Protein AF-A0A941DRZ1-F1 (afdb_monomer)

Organism: NCBI:txid2828733

Sequence (95 aa):
KDVVFITSSYGLGETVVQGAVNPDEFYVHKPMLEQGKLPVIRRNIGSKLIKMEFTGEAKAGRSVKTVDVPVEMRNRYSLDDNEVVELAKYAVIIE

pLDDT: mean 95.16, std 5.3, range [70.88, 98.69]

Nearest PDB structures (foldseek):
  2ols-assembly1_A  TM=9.867E-01  e=2.664E-12  Neisseria meningitidis MC58
  5hv2-assembly1_A  TM=8.522E-01  e=1.640E-03  Listeria monocytogenes
  7vyx-assembly2_B  TM=7.412E-01  e=8.457E+00  Parasutterella muris
  6d24-assembly1_D  TM=2.369E-01  e=1.757E+00  Trypanosoma cruzi

Solvent-accessible surface area (backbone atoms only — not comparable to full-atom values): 5560 Å² total; per-residue (Å²): 135,59,60,46,80,48,75,42,58,59,60,50,63,62,42,56,78,70,63,76,35,50,43,25,39,37,35,30,36,44,72,38,48,76,70,72,50,90,24,74,78,46,78,49,85,22,65,30,55,50,26,33,44,76,48,97,43,93,42,93,95,46,34,55,46,80,43,76,46,58,71,83,54,30,80,44,73,78,64,55,72,67,58,53,52,51,53,45,52,53,50,64,74,72,107

Structure (mmCIF, N/CA/C/O backbone):
data_AF-A0A941DRZ1-F1
#
_entry.id   AF-A0A941DRZ1-F1
#
loop_
_atom_site.group_PDB
_atom_site.id
_atom_site.type_symbol
_atom_site.label_atom_id
_atom_site.label_alt_id
_atom_site.label_comp_id
_atom_site.label_asym_id
_atom_site.label_entity_id
_atom_site.label_seq_id
_atom_site.pdbx_PDB_ins_code
_atom_site.Cartn_x
_atom_site.Cartn_y
_atom_site.Cartn_z
_atom_site.occupancy
_atom_site.B_iso_or_equiv
_atom_site.auth_seq_id
_atom_site.auth_comp_id
_atom_site.auth_asym_id
_atom_site.auth_atom_id
_atom_site.pdbx_PDB_model_num
ATOM 1 N N . LYS A 1 1 ? -12.956 10.382 11.001 1.00 70.88 1 LYS A N 1
ATOM 2 C CA . LYS A 1 1 ? -11.826 10.803 11.865 1.00 70.88 1 LYS A CA 1
ATOM 3 C C . LYS A 1 1 ? -11.072 9.595 12.424 1.00 70.88 1 LYS A C 1
ATOM 5 O O . LYS A 1 1 ? -9.860 9.666 12.556 1.00 70.88 1 LYS A O 1
ATOM 10 N N . ASP A 1 2 ? -11.749 8.463 12.610 1.00 92.19 2 ASP A N 1
ATOM 11 C CA . ASP A 1 2 ? -11.198 7.283 13.296 1.00 92.19 2 ASP A CA 1
ATOM 12 C C . ASP A 1 2 ? -10.666 6.189 12.358 1.00 92.19 2 ASP A C 1
ATOM 14 O O . ASP A 1 2 ? -10.692 5.004 12.688 1.00 92.19 2 ASP A O 1
ATOM 18 N N . VAL A 1 3 ? -10.220 6.567 11.157 1.00 96.88 3 VAL A N 1
ATOM 19 C CA . VAL A 1 3 ? -9.755 5.617 10.139 1.00 96.88 3 VAL A CA 1
ATOM 20 C C . VAL A 1 3 ? -8.429 6.081 9.554 1.00 96.88 3 VAL A C 1
ATOM 22 O O . VAL A 1 3 ? -8.290 7.255 9.217 1.00 96.88 3 VAL A O 1
ATOM 25 N N . VAL A 1 4 ? -7.481 5.156 9.420 1.00 97.94 4 VAL A N 1
ATOM 26 C CA . VAL A 1 4 ? -6.287 5.310 8.582 1.00 97.94 4 VAL A CA 1
ATOM 27 C C . VAL A 1 4 ? -6.584 4.677 7.228 1.00 97.94 4 VAL A C 1
ATOM 29 O O . VAL A 1 4 ? -7.077 3.549 7.160 1.00 97.94 4 VAL A O 1
ATOM 32 N N . PHE A 1 5 ? -6.307 5.415 6.158 1.00 98.00 5 PHE A N 1
ATOM 33 C CA . PHE A 1 5 ? -6.426 4.936 4.788 1.00 98.00 5 PHE A CA 1
ATOM 34 C C . PHE A 1 5 ? -5.032 4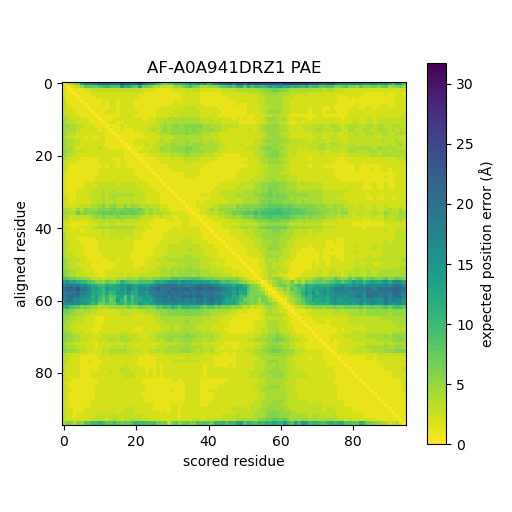.667 4.231 1.00 98.00 5 PHE A C 1
ATOM 36 O O . PHE A 1 5 ? -4.191 5.563 4.220 1.00 98.00 5 PHE A O 1
ATOM 43 N N . ILE A 1 6 ? -4.789 3.431 3.801 1.00 98.44 6 ILE A N 1
ATOM 44 C CA . ILE A 1 6 ? -3.510 2.998 3.241 1.00 98.44 6 ILE A CA 1
ATOM 45 C C . ILE A 1 6 ? -3.757 2.561 1.805 1.00 98.44 6 ILE A C 1
ATOM 47 O O . ILE A 1 6 ? -4.575 1.678 1.552 1.00 98.44 6 ILE A O 1
ATOM 51 N N . THR A 1 7 ? -3.021 3.163 0.876 1.00 98.25 7 THR A N 1
ATOM 52 C CA . THR A 1 7 ? -2.951 2.714 -0.514 1.00 98.25 7 THR A CA 1
ATOM 53 C C . THR A 1 7 ? -1.618 2.030 -0.768 1.00 98.25 7 THR A C 1
ATOM 55 O O . THR A 1 7 ? -0.583 2.566 -0.372 1.00 98.25 7 THR A O 1
ATOM 58 N N . SER A 1 8 ? -1.616 0.889 -1.454 1.00 98.38 8 SER A N 1
ATOM 59 C CA . SER A 1 8 ? -0.385 0.148 -1.747 1.00 98.38 8 SER A CA 1
ATOM 60 C C . SER A 1 8 ? -0.357 -0.410 -3.168 1.00 98.38 8 SER A C 1
ATOM 62 O O . SER A 1 8 ? -1.375 -0.782 -3.739 1.00 98.38 8 SER A O 1
ATOM 64 N N . SER A 1 9 ? 0.830 -0.458 -3.761 1.00 98.12 9 SER A N 1
ATOM 65 C CA . SER A 1 9 ? 1.083 -1.088 -5.056 1.00 98.12 9 SER A CA 1
ATOM 66 C C . SER A 1 9 ? 2.505 -1.649 -5.068 1.00 98.12 9 SER A C 1
ATOM 68 O O . SER A 1 9 ? 3.289 -1.402 -4.153 1.00 98.12 9 SER A O 1
ATOM 70 N N . TYR A 1 10 ? 2.853 -2.409 -6.102 1.00 98.00 10 TYR A N 1
ATOM 71 C CA . TYR A 1 10 ? 4.199 -2.952 -6.256 1.00 98.00 10 TYR A CA 1
ATOM 72 C C . TYR A 1 10 ? 5.182 -1.911 -6.807 1.00 98.00 10 TYR A C 1
ATOM 74 O O . TYR A 1 10 ? 4.833 -1.087 -7.652 1.00 98.00 10 TYR A O 1
ATOM 82 N N . GLY A 1 11 ? 6.450 -2.035 -6.411 1.00 96.69 11 GLY A N 1
ATOM 83 C CA . GLY A 1 11 ? 7.542 -1.197 -6.906 1.00 96.69 11 GLY A CA 1
ATOM 84 C C . GLY A 1 11 ? 7.673 0.132 -6.165 1.00 96.69 11 GLY A C 1
ATOM 85 O O . GLY A 1 11 ? 7.208 0.284 -5.038 1.00 96.69 11 GLY A O 1
ATOM 86 N N . LEU A 1 12 ? 8.355 1.090 -6.789 1.00 95.88 12 LEU A N 1
ATOM 87 C CA . LEU A 1 12 ? 8.582 2.406 -6.194 1.00 95.88 12 LEU A CA 1
ATOM 88 C C . LEU A 1 12 ? 7.276 3.215 -6.118 1.00 95.88 12 LEU A C 1
ATOM 90 O O . LEU A 1 12 ? 6.502 3.286 -7.080 1.00 95.88 12 LEU A O 1
ATOM 94 N N . GLY A 1 13 ? 7.064 3.868 -4.971 1.00 94.12 13 GLY A N 1
ATOM 95 C CA . GLY A 1 13 ? 5.820 4.571 -4.634 1.00 94.12 13 GLY A CA 1
ATOM 96 C C . GLY A 1 13 ? 5.506 5.804 -5.487 1.00 94.12 13 GLY A C 1
ATOM 97 O O . GLY A 1 13 ? 4.388 6.309 -5.430 1.00 94.12 13 GLY A O 1
ATOM 98 N N . GLU A 1 14 ? 6.444 6.267 -6.317 1.00 94.62 14 GLU A N 1
ATOM 99 C CA . GLU A 1 14 ? 6.242 7.402 -7.227 1.00 94.62 14 GLU A CA 1
ATOM 100 C C . GLU A 1 14 ? 5.021 7.201 -8.139 1.00 94.62 14 GLU A C 1
ATOM 102 O O .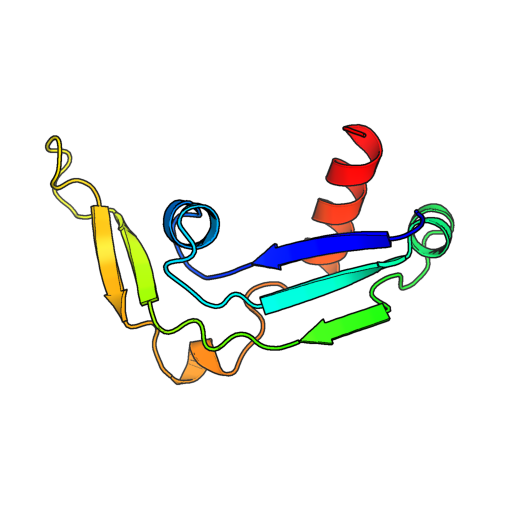 GLU A 1 14 ? 4.243 8.128 -8.347 1.00 94.62 14 GLU A O 1
ATOM 107 N N . THR A 1 15 ? 4.785 5.967 -8.595 1.00 93.62 15 THR A N 1
ATOM 108 C CA . THR A 1 15 ? 3.624 5.624 -9.435 1.00 93.62 15 THR A CA 1
ATOM 109 C C . THR A 1 15 ? 2.281 5.842 -8.733 1.00 93.62 15 THR A C 1
ATOM 111 O O . THR A 1 15 ? 1.310 6.229 -9.382 1.00 93.62 15 THR A O 1
ATOM 114 N N . VAL A 1 16 ? 2.221 5.633 -7.413 1.00 94.56 16 VAL A N 1
ATOM 115 C CA . VAL A 1 16 ? 1.026 5.891 -6.596 1.00 94.56 16 VAL A CA 1
ATOM 116 C C . VAL A 1 16 ? 0.854 7.394 -6.388 1.00 94.56 16 VAL A C 1
ATOM 118 O O . VAL A 1 16 ? -0.231 7.920 -6.612 1.00 94.56 16 VAL A O 1
ATOM 121 N N . VAL A 1 17 ? 1.933 8.104 -6.038 1.00 94.75 17 VAL A N 1
ATOM 122 C CA . VAL A 1 17 ? 1.914 9.560 -5.800 1.00 94.75 17 VAL A CA 1
ATOM 123 C C . VAL A 1 17 ? 1.503 10.339 -7.053 1.00 94.75 17 VAL A C 1
ATOM 125 O O . VAL A 1 17 ? 0.765 11.316 -6.960 1.00 94.75 17 VAL A O 1
ATOM 128 N N . GLN A 1 18 ? 1.940 9.892 -8.230 1.00 94.06 18 GLN A N 1
ATOM 129 C CA . GLN A 1 18 ? 1.578 10.492 -9.517 1.00 94.06 18 GLN A CA 1
ATOM 130 C C . GLN A 1 18 ? 0.185 10.077 -10.020 1.00 94.06 18 GLN A C 1
ATOM 132 O O . GLN A 1 18 ? -0.253 10.572 -11.056 1.00 94.06 18 GLN A O 1
ATOM 137 N N . GLY A 1 19 ? -0.507 9.155 -9.340 1.00 94.69 19 GLY A N 1
ATOM 138 C CA . GLY A 1 19 ? -1.789 8.611 -9.802 1.00 94.69 19 GLY A CA 1
ATOM 139 C C . GLY A 1 19 ? -1.681 7.767 -11.079 1.00 94.69 19 GLY A C 1
ATOM 140 O O . GLY A 1 19 ? -2.670 7.580 -11.783 1.00 94.69 19 GLY A O 1
ATOM 141 N N . ALA A 1 20 ? -0.486 7.263 -11.398 1.00 95.38 20 ALA A N 1
ATOM 142 C CA . ALA A 1 20 ? -0.220 6.474 -12.601 1.00 95.38 20 ALA A CA 1
ATOM 143 C C . ALA A 1 20 ? -0.665 5.006 -12.467 1.00 95.38 20 ALA A C 1
ATOM 145 O O . ALA A 1 20 ? -0.788 4.296 -13.464 1.00 95.38 20 ALA A O 1
ATOM 146 N N . VAL A 1 21 ? -0.904 4.538 -11.240 1.00 96.94 21 VAL A N 1
ATOM 147 C CA . VAL A 1 21 ? -1.380 3.184 -10.945 1.00 96.94 21 VAL A CA 1
ATOM 148 C C . VAL A 1 21 ? -2.618 3.241 -10.056 1.00 96.94 21 VAL A C 1
ATOM 150 O O . VAL A 1 21 ? -2.713 4.099 -9.186 1.00 96.94 21 VAL A O 1
ATOM 153 N N . ASN A 1 22 ? -3.552 2.309 -10.258 1.00 97.88 22 ASN A N 1
ATOM 154 C CA . ASN A 1 22 ? -4.678 2.087 -9.350 1.00 97.88 22 ASN A CA 1
ATOM 155 C C . ASN A 1 22 ? -4.265 1.062 -8.264 1.00 97.88 22 ASN A C 1
ATOM 157 O O . ASN A 1 22 ? -4.123 -0.124 -8.610 1.00 97.88 22 ASN A O 1
ATOM 161 N N . PRO A 1 23 ? -4.013 1.510 -7.015 1.00 98.38 23 PRO A N 1
ATOM 162 C CA . PRO A 1 23 ? -3.444 0.706 -5.937 1.00 98.38 23 PRO A CA 1
ATOM 163 C C . PRO A 1 23 ? -4.504 -0.121 -5.197 1.00 98.38 23 PRO A C 1
ATOM 165 O O . PRO A 1 23 ? -5.703 0.103 -5.334 1.00 98.38 23 PRO A O 1
ATOM 168 N N . ASP A 1 24 ? -4.049 -1.070 -4.384 1.00 98.62 24 ASP A N 1
ATOM 169 C CA . ASP A 1 24 ? -4.875 -1.657 -3.334 1.00 98.62 24 ASP A CA 1
ATOM 170 C C . ASP A 1 24 ? -5.213 -0.613 -2.276 1.00 98.62 24 ASP A C 1
ATOM 172 O O . ASP A 1 24 ? -4.421 0.286 -1.996 1.00 98.62 24 ASP A O 1
ATOM 176 N N . GLU A 1 25 ? -6.375 -0.776 -1.659 1.00 98.56 25 GLU A N 1
ATOM 177 C CA . GLU A 1 25 ? -6.911 0.135 -0.659 1.00 98.56 25 GLU A CA 1
ATOM 178 C C . GLU A 1 25 ? -7.245 -0.615 0.626 1.00 98.56 25 GLU A C 1
ATOM 180 O O . GLU A 1 25 ? -7.979 -1.606 0.610 1.00 98.56 25 GLU A O 1
ATOM 185 N N . PHE A 1 26 ? -6.775 -0.092 1.753 1.00 98.69 26 PHE A N 1
ATOM 186 C CA . PHE A 1 26 ? -7.017 -0.646 3.078 1.00 98.69 26 PHE A CA 1
ATOM 187 C C . PHE A 1 26 ? -7.528 0.441 4.016 1.00 98.69 26 PHE A C 1
ATOM 189 O O . PHE A 1 26 ? -6.984 1.544 4.076 1.00 98.69 26 PHE A O 1
ATOM 196 N N . TYR A 1 27 ? -8.565 0.111 4.781 1.00 98.38 27 TYR A N 1
ATOM 197 C CA . TYR A 1 27 ? -9.117 0.989 5.808 1.00 98.38 27 TYR A CA 1
ATOM 198 C C . TYR A 1 27 ? -8.915 0.349 7.176 1.00 98.38 27 TYR A C 1
ATOM 200 O O . TYR A 1 27 ? -9.383 -0.767 7.421 1.00 98.38 27 TYR A O 1
ATOM 208 N N . VAL A 1 28 ? -8.239 1.070 8.068 1.00 98.44 28 VAL A N 1
ATOM 209 C CA . VAL A 1 28 ? -7.895 0.604 9.414 1.00 98.44 28 VAL A CA 1
ATOM 210 C C . VAL A 1 28 ? -8.595 1.463 10.455 1.00 98.44 28 VAL A C 1
ATOM 212 O O . VAL A 1 28 ? -8.417 2.677 10.485 1.00 98.44 28 VAL A O 1
ATOM 215 N N . HIS A 1 29 ? -9.392 0.842 11.318 1.00 98.00 29 HIS A N 1
ATOM 216 C CA . HIS A 1 29 ? -10.135 1.516 12.376 1.00 98.00 29 HIS A CA 1
ATOM 217 C C . HIS A 1 29 ? -9.236 1.782 13.595 1.00 98.00 29 HIS A C 1
ATOM 219 O O . HIS A 1 29 ? -8.836 0.845 14.293 1.00 98.00 29 HIS A O 1
ATOM 225 N N . LYS A 1 30 ? -8.936 3.058 13.872 1.00 97.56 30 LYS A N 1
ATOM 226 C CA . LYS A 1 30 ? -7.986 3.481 14.921 1.00 97.56 30 LYS A CA 1
ATOM 227 C C . LYS A 1 30 ? -8.352 2.96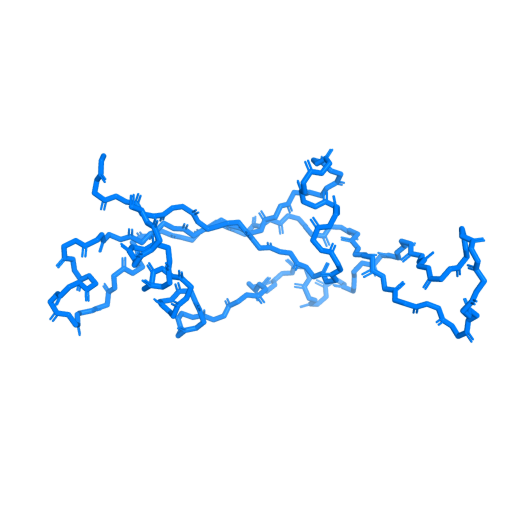8 16.328 1.00 97.56 30 LYS A C 1
ATOM 229 O O . LYS A 1 30 ? -7.488 2.368 16.961 1.00 97.56 30 LYS A O 1
ATOM 234 N N . PRO A 1 31 ? -9.616 3.040 16.799 1.00 96.88 31 PRO A N 1
ATOM 235 C CA . PRO A 1 31 ? -9.978 2.527 18.123 1.00 96.88 31 PRO A CA 1
ATOM 236 C C . PRO A 1 31 ? -9.743 1.020 18.291 1.00 96.88 31 PRO A C 1
ATOM 238 O O . PRO A 1 31 ? -9.409 0.554 19.376 1.00 96.88 31 PRO A O 1
ATOM 241 N N . MET A 1 32 ? -9.915 0.226 17.227 1.00 96.81 32 MET A N 1
ATOM 242 C CA . MET A 1 32 ? -9.614 -1.211 17.283 1.00 96.81 32 MET A CA 1
ATOM 243 C C . MET A 1 32 ? -8.109 -1.478 17.275 1.00 96.81 32 MET A C 1
ATOM 245 O O . MET A 1 32 ? -7.670 -2.437 17.908 1.00 96.81 32 MET A O 1
ATOM 249 N N . LEU A 1 33 ? -7.341 -0.629 16.587 1.00 96.69 33 LEU A N 1
ATOM 250 C CA . LEU A 1 33 ? -5.885 -0.698 16.547 1.00 96.69 33 LEU A CA 1
ATOM 251 C C . LEU A 1 33 ? -5.288 -0.439 17.937 1.00 96.69 33 LEU A C 1
ATOM 253 O O . LEU A 1 33 ? -4.462 -1.223 18.397 1.00 96.69 33 LEU A O 1
ATOM 257 N N . GLU A 1 34 ? -5.762 0.597 18.633 1.00 95.06 34 GLU A N 1
ATOM 258 C CA . GLU A 1 34 ? -5.354 0.935 20.008 1.00 95.06 34 GLU A CA 1
ATOM 259 C C . GLU A 1 34 ? -5.687 -0.175 21.012 1.00 95.06 34 GLU A C 1
ATOM 261 O O . GLU A 1 34 ? -4.924 -0.446 21.935 1.00 95.06 34 GLU A O 1
ATOM 266 N N . GLN A 1 35 ? -6.810 -0.867 20.806 1.00 96.00 35 GLN A N 1
ATOM 267 C CA . GLN A 1 35 ? -7.225 -2.006 21.630 1.00 96.00 35 GLN A CA 1
ATOM 268 C C . GLN A 1 35 ? -6.475 -3.308 21.300 1.00 96.00 35 GLN A C 1
ATOM 270 O O . GLN A 1 35 ? -6.786 -4.343 21.890 1.00 96.00 35 GLN A O 1
ATOM 275 N N . GLY A 1 36 ? -5.545 -3.297 20.336 1.00 92.62 36 GLY A N 1
ATOM 276 C CA . GLY A 1 36 ? -4.805 -4.488 19.908 1.00 92.62 36 GLY A CA 1
ATOM 277 C C . GLY A 1 36 ? -5.680 -5.566 19.253 1.00 92.62 36 GLY A C 1
ATOM 278 O O . GLY A 1 36 ? -5.331 -6.744 19.286 1.00 92.62 36 GLY A O 1
ATOM 279 N N . LYS A 1 37 ? -6.836 -5.186 18.695 1.00 94.81 37 LYS A N 1
ATOM 280 C CA . LYS A 1 37 ? -7.757 -6.086 17.978 1.00 94.81 37 LYS A CA 1
ATOM 281 C C . LYS A 1 37 ? -7.411 -6.136 16.487 1.00 94.81 37 LYS A C 1
ATOM 283 O O . LYS A 1 37 ? -6.482 -5.473 16.047 1.00 94.81 37 LYS A O 1
ATOM 288 N N . LEU A 1 38 ? -8.187 -6.893 15.704 1.00 94.44 38 LEU A N 1
ATOM 289 C CA . LEU A 1 38 ? -8.104 -6.942 14.237 1.00 94.44 38 LEU A CA 1
ATOM 290 C C . LEU A 1 38 ? -8.727 -5.671 13.627 1.00 94.44 38 LEU A C 1
ATOM 292 O O . LEU A 1 38 ? -9.953 -5.594 13.557 1.00 94.44 38 LEU A O 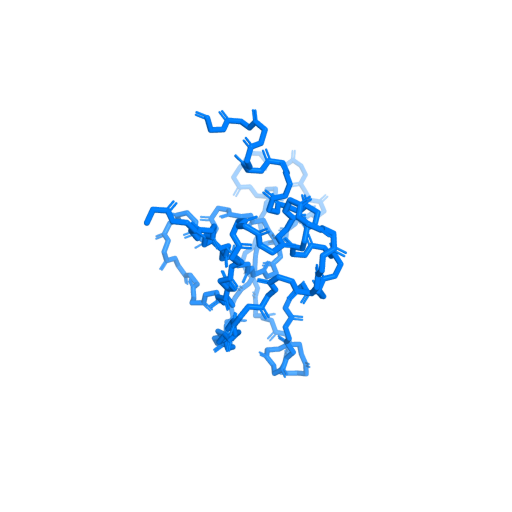1
ATOM 296 N N . PRO A 1 39 ? -7.948 -4.660 13.200 1.00 97.12 39 PRO A N 1
ATOM 297 C CA . PRO A 1 39 ? -8.488 -3.328 12.948 1.00 97.12 39 PRO A CA 1
ATOM 298 C C . PRO A 1 39 ? -8.728 -3.042 11.460 1.00 97.12 39 PRO A C 1
ATOM 300 O O . PRO A 1 39 ? -9.251 -1.981 11.125 1.00 97.12 39 PRO A O 1
ATOM 303 N N . VAL A 1 40 ? -8.362 -3.961 10.559 1.00 97.94 40 VAL A N 1
ATOM 304 C CA . VAL A 1 40 ? -8.586 -3.833 9.112 1.00 97.94 40 VAL A CA 1
ATOM 305 C C . VAL A 1 40 ? -10.058 -4.112 8.808 1.00 97.94 40 VAL A C 1
ATOM 307 O O . VAL A 1 40 ? -10.507 -5.257 8.834 1.00 97.94 40 VAL A O 1
ATOM 310 N N . ILE A 1 41 ? -10.816 -3.054 8.520 1.00 97.06 41 ILE A N 1
ATOM 311 C CA . ILE A 1 41 ? -12.277 -3.110 8.351 1.00 97.06 41 ILE A CA 1
ATOM 312 C C . ILE A 1 41 ? -12.716 -3.204 6.887 1.00 97.06 41 ILE A C 1
ATOM 314 O O . ILE A 1 41 ? -13.850 -3.592 6.611 1.00 97.06 41 ILE A O 1
ATOM 318 N N . ARG A 1 42 ? -11.839 -2.864 5.934 1.00 97.75 42 ARG A N 1
ATOM 319 C CA . ARG A 1 42 ? -12.112 -2.983 4.496 1.00 97.75 42 ARG A CA 1
ATOM 320 C C . ARG A 1 42 ? -10.824 -3.141 3.697 1.00 97.75 42 ARG A C 1
ATOM 322 O O . ARG A 1 42 ? -9.815 -2.524 4.034 1.00 97.75 42 ARG A O 1
ATOM 329 N N . ARG A 1 43 ? -10.909 -3.931 2.623 1.00 98.06 43 ARG A N 1
ATOM 330 C CA . ARG A 1 43 ? -9.872 -4.116 1.601 1.00 98.06 43 ARG A CA 1
AT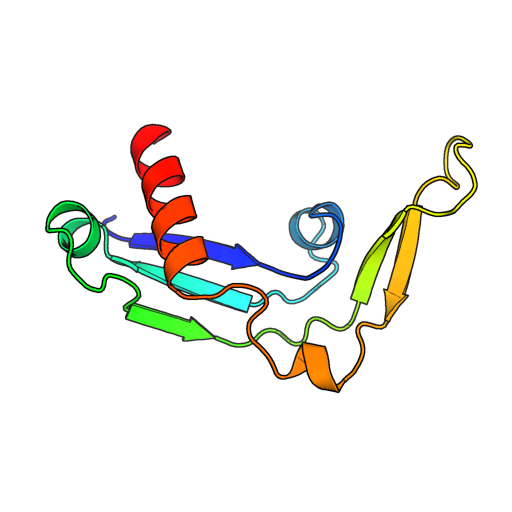OM 331 C C . ARG A 1 43 ? -10.524 -3.992 0.225 1.00 98.06 43 ARG A C 1
ATOM 333 O O . ARG A 1 43 ? -11.568 -4.609 0.015 1.00 98.06 43 ARG A O 1
ATOM 340 N N . ASN A 1 44 ? -9.935 -3.225 -0.685 1.00 98.19 44 ASN A N 1
ATOM 341 C CA . ASN A 1 44 ? -10.289 -3.258 -2.103 1.00 98.19 44 ASN A CA 1
ATOM 342 C C . ASN A 1 44 ? -9.032 -3.575 -2.909 1.00 98.19 44 ASN A C 1
ATOM 344 O O . ASN A 1 44 ? -7.963 -3.028 -2.641 1.00 98.19 44 ASN A O 1
ATOM 348 N N . ILE A 1 45 ? -9.169 -4.466 -3.889 1.00 97.88 45 ILE A N 1
ATOM 349 C CA . ILE A 1 45 ? -8.066 -4.821 -4.772 1.00 97.88 45 ILE A CA 1
ATOM 350 C C . ILE A 1 45 ? -7.965 -3.816 -5.924 1.00 97.88 45 ILE A C 1
ATOM 352 O O . ILE A 1 45 ? -8.933 -3.578 -6.649 1.00 97.88 45 ILE A O 1
ATOM 356 N N . GLY A 1 46 ? -6.787 -3.227 -6.091 1.00 97.75 46 GLY A N 1
ATOM 357 C CA . GLY A 1 46 ? -6.430 -2.375 -7.213 1.00 97.75 46 GLY A CA 1
ATOM 358 C C . GLY A 1 46 ? -5.930 -3.182 -8.401 1.00 97.75 46 GLY A C 1
ATOM 359 O O . GLY A 1 46 ? -5.379 -4.277 -8.255 1.00 97.75 46 GLY A O 1
ATOM 360 N N . SER A 1 47 ? -6.070 -2.614 -9.601 1.00 97.81 47 SER A N 1
ATOM 361 C CA . SER A 1 47 ? -5.624 -3.276 -10.838 1.00 97.81 47 SER A CA 1
ATOM 362 C C . SER A 1 47 ? -4.110 -3.517 -10.894 1.00 97.81 47 SER A C 1
ATOM 364 O O . SER A 1 47 ? -3.681 -4.472 -11.543 1.00 97.81 47 SER A O 1
ATOM 366 N N . LYS A 1 48 ? -3.313 -2.650 -10.241 1.00 97.94 48 LYS A N 1
ATOM 367 C CA . LYS A 1 48 ? -1.846 -2.737 -10.144 1.00 97.94 48 LYS A CA 1
ATOM 368 C C . LYS A 1 48 ? -1.176 -3.088 -11.479 1.00 97.94 48 LYS A C 1
ATOM 370 O O . LYS A 1 48 ? -0.357 -3.994 -11.533 1.00 97.94 48 LYS A O 1
ATOM 375 N N . LEU A 1 49 ? -1.567 -2.428 -12.575 1.00 97.81 49 LEU A N 1
ATOM 376 C CA . LEU A 1 49 ? -1.129 -2.817 -13.926 1.00 97.81 49 LEU A CA 1
ATOM 377 C C . LEU A 1 49 ? 0.381 -2.652 -14.129 1.00 97.81 49 LEU A C 1
ATOM 379 O O . LEU A 1 49 ? 1.008 -3.495 -14.767 1.00 97.81 49 LEU A O 1
ATOM 383 N N . IL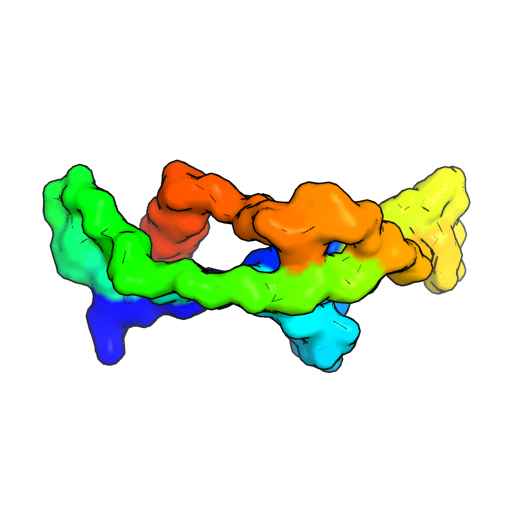E A 1 50 ? 0.955 -1.598 -13.549 1.00 98.00 50 ILE A N 1
ATOM 384 C CA . ILE A 1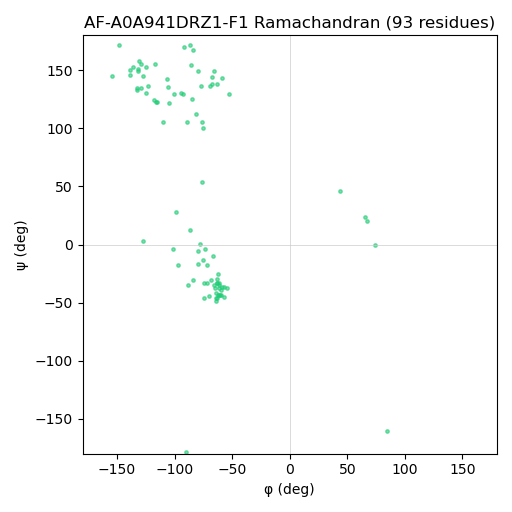 50 ? 2.359 -1.223 -13.706 1.00 98.00 50 ILE A CA 1
ATOM 385 C C . ILE A 1 50 ? 3.057 -1.099 -12.350 1.00 98.00 50 ILE A C 1
ATOM 387 O O . ILE A 1 50 ? 2.427 -0.780 -11.342 1.00 98.00 50 ILE A O 1
ATOM 391 N N . LYS A 1 51 ? 4.370 -1.325 -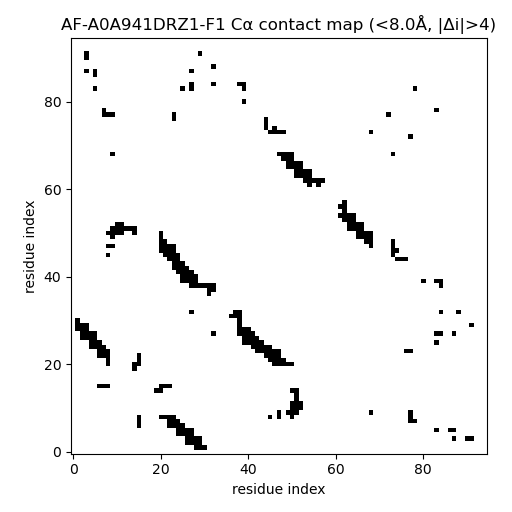12.344 1.00 97.38 51 LYS A N 1
ATOM 392 C CA . LYS A 1 51 ? 5.272 -1.056 -11.219 1.00 97.38 51 LYS A CA 1
ATOM 393 C C . LYS A 1 51 ? 6.546 -0.388 -11.717 1.00 97.38 51 LYS A C 1
ATOM 395 O O . LYS A 1 51 ? 6.964 -0.615 -12.851 1.00 97.38 51 LYS A O 1
ATOM 400 N N . MET A 1 52 ? 7.187 0.395 -10.859 1.00 96.38 52 MET A N 1
ATOM 401 C CA . MET A 1 52 ? 8.506 0.960 -11.137 1.00 96.38 52 MET A CA 1
ATOM 402 C C . MET A 1 52 ? 9.588 0.148 -10.417 1.00 96.38 52 MET A C 1
ATOM 404 O O . MET A 1 52 ? 9.469 -0.113 -9.220 1.00 96.38 52 MET A O 1
ATOM 408 N N . GLU A 1 53 ? 10.632 -0.256 -11.138 1.00 95.44 53 GLU A N 1
ATOM 409 C CA . GLU A 1 53 ? 11.765 -1.025 -10.611 1.00 95.44 53 GLU A CA 1
ATOM 410 C C . GLU A 1 53 ? 13.104 -0.389 -10.992 1.00 95.44 53 GLU A C 1
ATOM 412 O O . GLU A 1 53 ? 13.206 0.323 -11.996 1.00 95.44 53 GLU A O 1
ATOM 417 N N . PHE A 1 54 ? 14.139 -0.653 -10.193 1.00 93.50 54 PHE A N 1
ATOM 418 C CA . PHE A 1 54 ? 15.495 -0.227 -10.520 1.00 93.50 54 PHE A CA 1
ATOM 419 C C . PHE A 1 54 ? 16.020 -0.973 -11.748 1.00 93.50 54 PHE A C 1
ATOM 421 O O . PHE A 1 54 ? 15.748 -2.158 -11.952 1.00 93.50 54 PHE A O 1
ATOM 428 N N . THR A 1 55 ? 16.802 -0.279 -12.564 1.00 91.44 55 THR A N 1
ATOM 429 C CA . THR A 1 55 ? 17.564 -0.891 -13.653 1.00 91.44 55 THR A CA 1
ATOM 430 C C . THR A 1 55 ? 18.965 -1.277 -13.171 1.00 91.44 55 THR A C 1
ATOM 432 O O . THR A 1 55 ? 19.404 -0.884 -12.091 1.00 91.44 55 THR A O 1
ATOM 435 N N . GLY A 1 56 ? 19.703 -2.026 -13.996 1.00 87.12 56 GLY A N 1
ATOM 436 C CA . GLY A 1 56 ? 21.126 -2.289 -13.758 1.00 87.12 56 GLY A CA 1
ATOM 437 C C . GLY A 1 56 ? 22.043 -1.089 -14.041 1.00 87.12 56 GLY A C 1
ATOM 438 O O . GLY A 1 56 ? 23.247 -1.185 -13.824 1.00 87.12 56 GLY A O 1
ATOM 439 N N . GLU A 1 57 ? 21.510 0.033 -14.536 1.00 83.00 57 GLU A N 1
ATOM 440 C CA . GLU A 1 57 ? 22.288 1.218 -14.895 1.00 83.00 57 GLU A CA 1
ATOM 441 C C . GLU A 1 57 ? 22.009 2.366 -13.923 1.00 83.00 57 GLU A C 1
ATOM 443 O O . GLU A 1 57 ? 21.002 3.061 -14.025 1.00 83.00 57 GLU A O 1
ATOM 448 N N . ALA A 1 58 ? 22.953 2.652 -13.025 1.00 75.69 58 ALA A N 1
ATOM 449 C CA . ALA A 1 58 ? 22.893 3.817 -12.138 1.00 75.69 58 ALA A CA 1
ATOM 450 C C . ALA A 1 58 ? 23.255 5.130 -12.873 1.00 75.69 58 ALA A C 1
ATOM 452 O O . ALA A 1 58 ? 24.162 5.857 -12.474 1.00 75.69 58 ALA A O 1
ATOM 453 N N . LYS A 1 59 ? 22.571 5.427 -13.984 1.00 81.56 59 LYS A N 1
ATOM 454 C CA . LYS A 1 59 ? 22.695 6.688 -14.733 1.00 81.56 59 LYS A CA 1
ATOM 455 C C . LYS A 1 59 ? 21.457 7.553 -14.513 1.00 81.56 59 LYS A C 1
ATOM 457 O O . LYS A 1 59 ? 20.337 7.045 -14.477 1.00 81.56 59 LYS A O 1
ATOM 462 N N . ALA A 1 60 ? 21.656 8.867 -14.405 1.00 77.38 60 ALA A N 1
ATOM 463 C CA . ALA A 1 60 ? 20.564 9.828 -14.252 1.00 77.38 60 ALA A CA 1
ATOM 464 C C . ALA A 1 60 ? 19.510 9.648 -15.363 1.00 77.38 60 ALA A C 1
ATOM 466 O O . ALA A 1 60 ? 19.853 9.549 -16.541 1.00 77.38 60 ALA A O 1
ATOM 467 N N . GLY A 1 61 ? 18.235 9.549 -14.978 1.00 77.81 61 GLY A N 1
ATOM 468 C CA . GLY A 1 61 ? 17.112 9.329 -15.899 1.00 77.81 61 GLY A CA 1
ATOM 469 C C . GLY A 1 61 ? 16.991 7.913 -16.482 1.00 77.81 61 GLY A C 1
ATOM 470 O O . GLY A 1 61 ? 16.075 7.666 -17.258 1.00 77.81 61 GLY A O 1
ATOM 471 N N . ARG A 1 62 ? 17.888 6.979 -16.132 1.00 82.00 62 ARG A N 1
ATOM 472 C CA . ARG A 1 62 ? 17.826 5.563 -16.554 1.00 82.00 62 ARG A CA 1
ATOM 473 C C . ARG A 1 62 ? 17.917 4.570 -15.399 1.00 82.00 62 ARG A C 1
ATOM 475 O O . ARG A 1 62 ? 17.909 3.370 -15.645 1.00 82.00 62 ARG A O 1
ATOM 482 N N . SER A 1 63 ? 17.985 5.051 -14.161 1.00 91.25 63 SER A N 1
ATOM 483 C CA . SER A 1 63 ? 18.090 4.224 -12.954 1.00 91.25 63 SER A CA 1
ATOM 484 C C . SER A 1 63 ? 16.809 3.477 -12.605 1.00 91.25 63 SER A C 1
ATOM 486 O O . SER A 1 63 ? 16.863 2.510 -11.850 1.00 91.25 63 SER A O 1
ATOM 488 N N . VAL A 1 64 ? 15.669 3.899 -13.154 1.00 94.38 64 VAL A N 1
ATOM 489 C CA . VAL A 1 64 ? 14.363 3.273 -12.943 1.00 94.38 64 VAL A CA 1
ATOM 490 C C . VAL A 1 64 ? 13.658 3.049 -14.273 1.00 94.38 64 VAL A C 1
ATOM 492 O O . VAL A 1 64 ? 13.863 3.791 -15.235 1.00 94.38 64 VAL A O 1
ATOM 495 N N . LYS A 1 65 ? 12.818 2.020 -14.328 1.00 94.19 65 LYS A N 1
ATOM 496 C CA . LYS A 1 65 ? 11.925 1.758 -15.457 1.00 94.19 65 LYS A CA 1
ATOM 497 C C . LYS A 1 65 ? 10.560 1.311 -14.952 1.00 94.19 65 LYS A C 1
ATOM 499 O O . LYS A 1 65 ? 10.454 0.666 -13.908 1.00 94.19 65 LYS A O 1
ATOM 504 N N . THR A 1 66 ? 9.531 1.623 -15.725 1.00 95.94 66 THR A N 1
ATOM 505 C CA . THR A 1 66 ? 8.169 1.144 -15.487 1.00 95.94 66 THR A CA 1
ATOM 506 C C . THR A 1 66 ? 7.950 -0.140 -16.274 1.00 95.94 66 THR A C 1
ATOM 508 O O . THR A 1 66 ? 8.236 -0.188 -17.469 1.00 95.94 66 THR A O 1
ATOM 511 N N . VAL A 1 67 ? 7.460 -1.180 -15.607 1.00 96.88 67 VAL A N 1
ATOM 512 C CA . VAL A 1 67 ? 7.174 -2.491 -16.201 1.00 96.88 67 VAL A CA 1
ATOM 513 C C . VAL A 1 67 ? 5.778 -2.962 -15.814 1.00 96.88 67 VAL A C 1
ATOM 515 O O . VAL A 1 67 ? 5.231 -2.544 -14.792 1.00 96.88 67 VAL A O 1
ATOM 518 N N . ASP A 1 68 ? 5.215 -3.866 -16.610 1.00 98.12 68 ASP A N 1
ATOM 519 C CA . ASP A 1 68 ? 3.976 -4.557 -16.269 1.00 98.12 68 ASP A CA 1
ATOM 520 C C . ASP A 1 68 ? 4.144 -5.426 -15.017 1.00 98.12 68 ASP A C 1
ATOM 522 O O . ASP A 1 68 ? 5.129 -6.150 -14.847 1.00 98.12 68 ASP A O 1
ATOM 526 N N . VAL A 1 69 ? 3.143 -5.399 -14.141 1.00 98.12 69 VAL A N 1
ATOM 527 C CA . VAL A 1 69 ? 3.044 -6.356 -13.032 1.00 98.12 69 VAL A CA 1
ATOM 528 C C . VAL A 1 69 ? 2.540 -7.694 -13.584 1.00 98.12 69 VAL A C 1
ATOM 530 O O . VAL A 1 69 ? 1.585 -7.683 -14.361 1.00 98.12 69 VAL A O 1
ATOM 533 N N . PRO A 1 70 ? 3.101 -8.848 -13.194 1.00 97.62 70 PRO A N 1
ATOM 534 C CA . PRO A 1 70 ? 2.563 -10.151 -13.587 1.00 97.62 70 PRO A CA 1
ATOM 535 C C . PRO A 1 70 ? 1.107 -10.354 -13.135 1.00 97.62 70 PRO A C 1
ATOM 537 O O . PRO A 1 70 ? 0.717 -9.917 -12.050 1.00 97.62 70 PRO A O 1
ATOM 540 N N . VAL A 1 71 ? 0.283 -11.018 -13.949 1.00 95.19 71 VAL A N 1
ATOM 541 C CA . VAL A 1 71 ? -1.169 -11.163 -13.704 1.00 95.19 71 VAL A CA 1
ATOM 542 C C . VAL A 1 71 ? -1.458 -11.860 -12.370 1.00 95.19 71 VAL A C 1
ATOM 544 O O . VAL A 1 71 ? -2.373 -11.476 -11.642 1.00 95.19 71 VAL A O 1
ATOM 547 N N . GLU A 1 72 ? -0.638 -12.840 -12.005 1.00 95.31 72 GLU A N 1
ATOM 548 C CA . GLU A 1 72 ? -0.707 -13.578 -10.747 1.00 95.31 72 GLU A CA 1
ATOM 549 C C . GLU A 1 72 ? -0.489 -12.701 -9.507 1.00 95.31 72 GLU A C 1
ATOM 551 O O . GLU A 1 72 ? -0.984 -13.041 -8.431 1.00 95.31 72 GLU A O 1
ATOM 556 N N . MET A 1 73 ? 0.219 -11.577 -9.654 1.00 96.94 73 MET A N 1
ATOM 557 C CA . MET A 1 73 ? 0.416 -10.583 -8.599 1.00 96.94 73 MET A CA 1
ATOM 558 C C . MET A 1 73 ? -0.707 -9.542 -8.590 1.00 96.94 73 MET A C 1
ATOM 560 O O . MET A 1 73 ? -1.128 -9.115 -7.521 1.00 96.94 73 MET A O 1
ATOM 564 N N . ARG A 1 74 ? -1.250 -9.158 -9.755 1.00 95.56 74 ARG A N 1
ATOM 565 C CA . ARG A 1 74 ? -2.356 -8.178 -9.847 1.00 95.56 74 ARG A CA 1
ATOM 566 C C . ARG A 1 74 ? -3.582 -8.607 -9.036 1.00 95.56 74 ARG A C 1
ATOM 568 O O . ARG A 1 74 ? -4.218 -7.772 -8.401 1.00 95.56 74 ARG A O 1
ATOM 575 N N . ASN A 1 75 ? -3.858 -9.912 -9.010 1.00 94.31 75 ASN A N 1
ATOM 576 C CA . ASN A 1 75 ? -4.982 -10.517 -8.287 1.00 94.31 75 ASN A CA 1
ATOM 577 C C . ASN A 1 75 ? -4.683 -10.843 -6.811 1.00 94.31 75 ASN A C 1
ATOM 579 O O . ASN A 1 75 ? -5.449 -11.563 -6.171 1.00 94.31 75 ASN A O 1
ATOM 583 N N . ARG A 1 76 ? -3.579 -10.330 -6.260 1.00 97.06 76 ARG A N 1
ATOM 584 C CA . ARG A 1 76 ? -3.241 -10.423 -4.837 1.00 97.06 76 ARG A CA 1
ATOM 585 C C . ARG A 1 76 ? -3.198 -9.030 -4.229 1.00 97.06 76 ARG A C 1
ATOM 587 O O . ARG A 1 76 ? -2.958 -8.055 -4.938 1.00 97.06 76 ARG A O 1
ATOM 594 N N . TYR A 1 77 ? -3.415 -8.956 -2.921 1.00 98.38 77 TYR A N 1
ATOM 595 C CA . TYR A 1 77 ? -3.089 -7.753 -2.169 1.00 98.38 77 TYR A CA 1
ATOM 596 C C . TYR A 1 77 ? -1.566 -7.576 -2.131 1.00 98.38 77 TYR A C 1
ATOM 598 O O . TYR A 1 77 ? -0.828 -8.552 -1.979 1.00 98.38 77 TYR A O 1
ATOM 606 N N . SER A 1 78 ? -1.095 -6.346 -2.311 1.00 98.00 78 SER A N 1
ATOM 607 C CA . SER A 1 78 ? 0.325 -5.995 -2.254 1.00 98.00 78 SER A CA 1
ATOM 608 C C . SER A 1 78 ? 0.876 -5.944 -0.834 1.00 98.00 78 SER A C 1
ATOM 610 O O . SER A 1 78 ? 2.093 -5.924 -0.688 1.00 98.00 78 SER A O 1
ATOM 612 N N . LEU A 1 79 ? -0.003 -5.939 0.171 1.00 98.19 79 LEU A N 1
ATOM 613 C CA . LEU A 1 79 ? 0.328 -6.046 1.587 1.00 98.19 79 LEU A CA 1
ATOM 614 C C . LEU A 1 79 ? -0.550 -7.096 2.261 1.00 98.19 79 LEU A C 1
ATOM 616 O O . LEU A 1 79 ? -1.714 -7.280 1.882 1.00 98.19 79 LEU A O 1
ATOM 620 N N . ASP A 1 80 ? -0.003 -7.735 3.286 1.00 97.81 80 ASP A N 1
ATOM 621 C CA . ASP A 1 80 ? -0.782 -8.520 4.232 1.00 97.81 80 ASP A CA 1
ATOM 622 C C . ASP A 1 80 ? -1.335 -7.668 5.390 1.00 97.81 80 ASP A C 1
ATOM 624 O O . ASP A 1 80 ? -1.031 -6.483 5.553 1.00 97.81 80 ASP A O 1
ATOM 628 N N . ASP A 1 81 ? -2.202 -8.273 6.202 1.00 96.56 81 ASP A N 1
ATOM 629 C CA . ASP A 1 81 ? -2.844 -7.578 7.318 1.00 96.56 81 ASP A CA 1
ATOM 630 C C . ASP A 1 81 ? -1.856 -7.095 8.384 1.00 96.56 81 ASP A C 1
ATOM 632 O O . ASP A 1 81 ? -2.104 -6.062 9.005 1.00 96.56 81 ASP A O 1
ATOM 636 N N . ASN A 1 82 ? -0.758 -7.816 8.616 1.00 97.44 82 ASN A N 1
ATOM 637 C CA . ASN A 1 82 ? 0.228 -7.428 9.618 1.00 97.44 82 ASN A CA 1
ATOM 638 C C . ASN A 1 82 ? 0.983 -6.183 9.154 1.00 97.44 82 ASN A C 1
ATOM 640 O O . ASN A 1 82 ? 1.121 -5.241 9.934 1.00 97.44 82 ASN A O 1
ATOM 644 N N . GLU A 1 83 ? 1.387 -6.144 7.882 1.00 98.31 83 GLU A N 1
ATOM 645 C CA . GLU A 1 83 ? 2.035 -4.981 7.269 1.00 98.31 83 GLU A CA 1
ATOM 646 C C . GLU A 1 83 ? 1.103 -3.758 7.280 1.00 98.31 83 GLU A C 1
ATOM 648 O O . GLU A 1 83 ? 1.510 -2.657 7.653 1.00 98.31 83 GLU A O 1
ATOM 653 N N . VAL A 1 84 ? -0.181 -3.941 6.945 1.00 98.50 84 VAL A N 1
ATOM 654 C CA . VAL A 1 84 ? -1.191 -2.866 6.996 1.00 98.50 84 VAL A CA 1
ATOM 655 C C . VAL A 1 84 ? -1.378 -2.344 8.424 1.00 98.50 84 VAL A C 1
ATOM 657 O O . VAL A 1 84 ? -1.452 -1.133 8.641 1.00 98.50 84 VAL A O 1
ATOM 660 N N . VAL A 1 85 ? -1.445 -3.240 9.412 1.00 98.19 85 VAL A N 1
ATOM 661 C CA . VAL A 1 85 ? -1.555 -2.878 10.832 1.00 98.19 85 VAL A CA 1
ATOM 662 C C . VAL A 1 85 ? -0.315 -2.122 11.306 1.00 98.19 85 VAL A C 1
ATOM 664 O O . VAL A 1 85 ? -0.445 -1.143 12.040 1.00 98.19 85 VAL A O 1
ATOM 667 N N . GLU A 1 86 ? 0.876 -2.550 10.900 1.00 98.19 86 GLU A N 1
ATOM 668 C CA . GLU A 1 86 ? 2.138 -1.898 11.246 1.00 98.19 86 GLU A CA 1
ATOM 669 C C . GLU A 1 86 ? 2.224 -0.479 10.668 1.00 98.19 86 GLU A C 1
ATOM 671 O O . GLU A 1 86 ? 2.456 0.476 11.412 1.00 98.19 86 GLU A O 1
ATOM 676 N N . LEU A 1 87 ? 1.918 -0.311 9.379 1.00 98.25 87 LEU A N 1
ATOM 677 C CA . LEU A 1 87 ? 1.849 1.004 8.737 1.00 98.25 87 LEU A CA 1
ATOM 678 C C . LEU A 1 87 ? 0.813 1.919 9.400 1.00 98.25 87 LEU A C 1
ATOM 680 O O . LEU A 1 87 ? 1.066 3.110 9.583 1.00 98.25 87 LEU A O 1
ATOM 684 N N . ALA A 1 88 ? -0.337 1.378 9.808 1.00 98.12 88 ALA A N 1
ATOM 685 C CA . ALA A 1 88 ? -1.348 2.155 10.514 1.00 98.12 88 ALA A CA 1
ATOM 686 C C . ALA A 1 88 ? -0.864 2.632 11.892 1.00 98.12 88 ALA A C 1
ATOM 688 O O . ALA A 1 88 ? -1.191 3.751 12.286 1.00 98.12 88 ALA A O 1
ATOM 689 N N . LYS A 1 89 ? -0.053 1.837 12.606 1.00 97.62 89 LYS A N 1
ATOM 690 C CA . LYS A 1 89 ? 0.582 2.279 13.861 1.00 97.62 89 LYS A CA 1
ATOM 691 C C . LYS A 1 89 ? 1.533 3.441 13.608 1.00 97.62 89 LYS A C 1
ATOM 693 O O . LYS A 1 89 ? 1.464 4.431 14.327 1.00 97.62 89 LYS A O 1
ATOM 698 N N . TYR A 1 90 ? 2.373 3.349 12.576 1.00 98.19 90 TYR A N 1
ATOM 699 C CA . TYR A 1 90 ? 3.263 4.450 12.205 1.00 98.19 90 TYR A CA 1
ATOM 700 C C . TYR A 1 90 ? 2.481 5.716 11.848 1.00 98.19 90 TYR A C 1
ATOM 702 O O . TYR A 1 90 ? 2.822 6.791 12.330 1.00 98.19 90 TYR A O 1
ATOM 710 N N . ALA A 1 91 ? 1.395 5.590 11.083 1.00 97.38 91 ALA A N 1
ATOM 711 C CA . ALA A 1 91 ? 0.545 6.723 10.731 1.00 97.38 91 ALA A CA 1
ATOM 712 C C . ALA A 1 91 ? -0.065 7.412 11.966 1.00 97.38 91 ALA A C 1
ATOM 714 O O . ALA A 1 91 ? -0.046 8.634 12.037 1.00 97.38 91 ALA A O 1
ATOM 715 N N . VAL A 1 92 ? -0.558 6.647 12.948 1.00 96.00 92 VAL A N 1
ATOM 716 C CA . VAL A 1 92 ? -1.125 7.199 14.197 1.00 96.00 92 VAL A CA 1
ATOM 717 C C . VAL A 1 92 ? -0.060 7.856 15.082 1.00 96.00 92 VAL A C 1
ATOM 719 O O . VAL A 1 92 ? -0.371 8.801 15.792 1.00 96.00 92 VAL A O 1
ATOM 722 N N . ILE A 1 93 ? 1.191 7.384 15.046 1.00 96.31 93 ILE A N 1
ATOM 723 C CA . ILE A 1 93 ? 2.302 8.008 15.787 1.00 96.31 93 ILE A CA 1
ATOM 724 C C . ILE A 1 93 ? 2.715 9.355 15.168 1.00 96.31 93 ILE A C 1
ATOM 726 O O . ILE A 1 93 ? 3.178 10.235 15.888 1.00 96.31 93 ILE A O 1
ATOM 730 N N . ILE A 1 94 ? 2.610 9.488 13.842 1.00 96.75 94 ILE A N 1
ATOM 731 C CA . ILE A 1 94 ? 3.027 10.685 13.094 1.00 96.75 94 ILE A CA 1
ATOM 732 C C . ILE A 1 94 ? 1.944 11.779 13.089 1.00 96.75 94 ILE A C 1
ATOM 734 O O . ILE A 1 94 ? 2.299 12.953 12.984 1.00 96.75 94 ILE A O 1
ATOM 738 N N . GLU A 1 95 ? 0.661 11.396 13.141 1.00 89.00 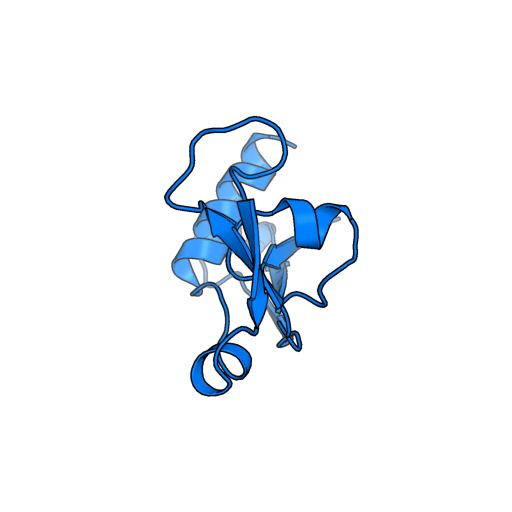95 GLU A N 1
ATOM 739 C CA . GLU A 1 95 ? -0.506 12.303 13.171 1.00 89.00 95 GLU A CA 1
ATOM 740 C C . GLU A 1 95 ? -0.456 13.330 14.314 1.00 89.00 95 GLU A C 1
ATOM 742 O O . GLU A 1 95 ? -0.769 14.510 14.023 1.00 89.00 95 GLU A O 1
#

Secondary structure (DSSP, 8-state):
--EEEEEE-SB-THHHHTT-S--EEEEEEHHHHHTTS--EEEEE-----EEEEE-S---TTTSEEEEEPPHHHHTS-SS-HHHHHHHHHHHHHH-

InterPro domains:
  IPR002192 Pyruvate phosphate dikinase, AMP/ATP-binding [PF01326] (2-95)
  IPR006319 Phosphoenolpyruvate synthase [PTHR43030] (1-95)

Radius of gyration: 15.31 Å; Cα contacts (8 Å, |Δi|>4): 168; chains: 1; bounding box: 35×26×38 Å

Foldseek 3Di:
DQKDKDWDADADCVCVVVVVFFTKIWIFGNVCLVVVHQGTPDIDQTQNQKYKDADPDPDPPRRIDIDGDDPVVSPDHPDDSVVVSVVVVVVVVVD

Mean predicted aligned error: 3.63 Å